Protein AF-A0A0L7KA52-F1 (afdb_monomer)

Secondary structure (DSSP, 8-state):
--------S-----------S---------------------SEEEEEEE-HHHHHHHHHHH-TT-EE---SSTTPPEEEEEEEEETTEE---SS-TT----GGGGGGGHHHHHHHS--SEETSPPP-

InterPro domains:
  IPR001568 Ribonuclease T2-like [PF00445] (42-124)
  IPR001568 Ribonuclease T2-like [PTHR11240] (32-120)
  IPR036430 Ribonuclease T2-like superfamily [G3DSA:3.90.730.10] (38-128)
  IPR036430 Ribonuclease T2-like superfamily [SSF55895] (38-121)

Structure (mmCIF, N/CA/C/O backbone):
data_AF-A0A0L7KA52-F1
#
_entry.id   AF-A0A0L7KA52-F1
#
loop_
_atom_site.group_PDB
_atom_site.id
_atom_site.type_symbol
_atom_site.label_atom_id
_atom_site.label_alt_id
_atom_site.label_comp_id
_atom_site.label_asym_id
_atom_site.label_entity_id
_atom_site.label_seq_id
_atom_site.pdbx_PDB_ins_code
_atom_site.Cartn_x
_atom_site.Cartn_y
_atom_site.Cartn_z
_atom_site.occupancy
_atom_site.B_iso_or_equiv
_atom_site.auth_seq_id
_atom_site.auth_comp_id
_atom_site.auth_asym_id
_atom_site.auth_atom_id
_atom_site.pdbx_PDB_model_num
ATOM 1 N N . MET A 1 1 ? 0.503 3.714 2.501 1.00 35.06 1 MET A N 1
ATOM 2 C CA . MET A 1 1 ? 0.255 4.460 1.267 1.00 35.06 1 MET A CA 1
ATOM 3 C C . MET A 1 1 ? 1.559 4.837 0.569 1.00 35.06 1 MET A C 1
ATOM 5 O O . MET A 1 1 ? 1.944 5.996 0.534 1.00 35.06 1 MET A O 1
ATOM 9 N N . ILE A 1 2 ? 2.221 3.849 -0.043 1.00 35.28 2 ILE A N 1
ATOM 10 C CA . ILE A 1 2 ? 3.017 4.123 -1.245 1.00 35.28 2 ILE A CA 1
ATOM 11 C C . ILE A 1 2 ? 2.030 4.016 -2.407 1.00 35.28 2 ILE A C 1
ATOM 13 O O . ILE A 1 2 ? 1.970 3.012 -3.103 1.00 35.28 2 ILE A O 1
ATOM 17 N N . MET A 1 3 ? 1.185 5.032 -2.559 1.00 34.94 3 MET A N 1
ATOM 18 C CA . MET A 1 3 ? 0.521 5.291 -3.833 1.00 34.94 3 MET A CA 1
ATOM 19 C C . MET A 1 3 ? 1.439 6.266 -4.553 1.00 34.94 3 MET A C 1
ATOM 21 O O . MET A 1 3 ? 1.202 7.465 -4.579 1.00 34.94 3 MET A O 1
ATOM 25 N N . ARG A 1 4 ? 2.586 5.783 -5.035 1.00 44.84 4 ARG A N 1
ATOM 26 C CA . ARG A 1 4 ? 3.429 6.613 -5.894 1.00 44.84 4 ARG A CA 1
ATOM 27 C C . ARG A 1 4 ? 2.776 6.580 -7.269 1.00 44.84 4 ARG A C 1
ATOM 29 O O . ARG A 1 4 ? 2.929 5.618 -8.013 1.00 44.84 4 ARG A O 1
ATOM 36 N N . SER A 1 5 ? 1.979 7.607 -7.549 1.00 37.97 5 SER A N 1
ATOM 37 C CA . SER A 1 5 ? 1.400 7.862 -8.862 1.00 37.97 5 SER A CA 1
ATOM 38 C C . SER A 1 5 ? 2.537 8.066 -9.856 1.00 37.97 5 SER A C 1
ATOM 40 O O . SER A 1 5 ? 3.180 9.112 -9.909 1.00 37.97 5 SER A O 1
ATOM 42 N N . GLY A 1 6 ? 2.820 7.017 -10.615 1.00 39.72 6 GLY A N 1
ATOM 43 C CA . GLY A 1 6 ? 3.842 7.036 -11.636 1.00 39.72 6 GLY A CA 1
ATOM 44 C C . GLY A 1 6 ? 3.704 5.831 -12.545 1.00 39.72 6 GLY A C 1
ATOM 45 O O . GLY A 1 6 ? 3.908 4.700 -12.121 1.00 39.72 6 GLY A O 1
ATOM 46 N N . ARG A 1 7 ? 3.345 6.080 -13.803 1.00 50.53 7 ARG A N 1
ATOM 47 C CA . ARG A 1 7 ? 3.292 5.075 -14.868 1.00 50.53 7 ARG A CA 1
ATOM 48 C C . ARG A 1 7 ? 4.696 4.510 -15.127 1.00 50.53 7 ARG A C 1
ATOM 50 O O . ARG A 1 7 ? 5.473 5.169 -15.806 1.00 50.53 7 ARG A O 1
ATOM 57 N N . CYS A 1 8 ? 5.021 3.306 -14.663 1.00 49.75 8 CYS A N 1
ATOM 58 C CA . CYS A 1 8 ? 6.033 2.502 -15.359 1.00 49.75 8 CYS A CA 1
ATOM 59 C C . CYS A 1 8 ? 5.259 1.851 -16.533 1.00 49.75 8 CYS A C 1
ATOM 61 O O . CYS A 1 8 ? 4.322 1.089 -16.281 1.00 49.75 8 CYS A O 1
ATOM 63 N N . PRO A 1 9 ? 5.457 2.273 -17.792 1.00 53.53 9 PRO A N 1
ATOM 64 C CA . PRO A 1 9 ? 4.543 1.930 -18.888 1.00 53.53 9 PRO A CA 1
ATOM 65 C C . PRO A 1 9 ? 4.602 0.428 -19.260 1.00 53.53 9 PRO A C 1
ATOM 67 O O . PRO A 1 9 ? 5.644 -0.181 -19.027 1.00 53.53 9 PRO A O 1
ATOM 70 N N . PRO A 1 10 ? 3.561 -0.165 -19.895 1.00 48.78 10 PRO A N 1
ATOM 71 C CA . PRO A 1 10 ? 2.164 0.276 -19.955 1.00 48.78 10 PRO A CA 1
ATOM 72 C C . PRO A 1 10 ? 1.148 -0.812 -19.526 1.00 48.78 10 PRO A C 1
ATOM 74 O O . PRO A 1 10 ? 1.211 -1.965 -19.938 1.00 48.78 10 PRO A O 1
ATOM 77 N N . LEU A 1 11 ? 0.103 -0.400 -18.804 1.00 43.97 11 LEU A N 1
ATOM 78 C CA . LEU A 1 11 ? -1.227 -1.004 -18.950 1.00 43.97 11 LEU A CA 1
ATOM 79 C C . LEU A 1 11 ? -2.146 0.046 -19.577 1.00 43.97 11 LEU A C 1
ATOM 81 O O . LEU A 1 11 ? -2.917 0.701 -18.880 1.00 43.97 11 LEU A O 1
ATOM 85 N N . ASP A 1 12 ? -2.045 0.222 -20.896 1.00 43.03 12 ASP A N 1
ATOM 86 C CA . ASP A 1 12 ? -3.082 0.911 -21.668 1.00 43.03 12 ASP A CA 1
ATOM 87 C C . ASP A 1 12 ? -4.198 -0.094 -21.984 1.00 43.03 12 ASP A C 1
ATOM 89 O O . ASP A 1 12 ? -4.191 -0.796 -22.994 1.00 43.03 12 ASP A O 1
ATOM 93 N N . LEU A 1 13 ? -5.188 -0.155 -21.096 1.00 47.12 13 LEU A N 1
ATOM 94 C CA . LEU A 1 13 ? -6.513 -0.706 -21.379 1.00 47.12 13 LEU A CA 1
ATOM 95 C C . LEU A 1 13 ? -7.517 0.453 -21.420 1.00 47.12 13 LEU A C 1
ATOM 97 O O . LEU A 1 13 ? -8.333 0.585 -20.520 1.00 47.12 13 LEU A O 1
ATOM 101 N N . GLN A 1 14 ? -7.408 1.312 -22.441 1.00 39.28 14 GLN A N 1
ATOM 102 C CA . GLN A 1 14 ? -8.418 2.244 -22.994 1.00 39.28 14 GLN A CA 1
ATOM 103 C C . GLN A 1 14 ? -7.666 3.217 -23.930 1.00 39.28 14 GLN A C 1
ATOM 105 O O . GLN A 1 14 ? -6.636 3.747 -23.555 1.00 39.28 14 GLN A O 1
ATOM 110 N N . ALA A 1 15 ? -8.056 3.515 -25.167 1.00 36.22 15 ALA A N 1
ATOM 111 C CA . ALA A 1 15 ? -9.368 3.488 -25.777 1.00 36.22 15 ALA A CA 1
ATOM 112 C C . ALA A 1 15 ? -9.243 3.236 -27.288 1.00 36.22 15 ALA A C 1
ATOM 114 O O . ALA A 1 15 ? -8.402 3.817 -27.969 1.00 36.22 15 ALA A O 1
ATOM 115 N N . SER A 1 16 ? -10.144 2.417 -27.824 1.00 44.28 16 SER A N 1
ATOM 116 C CA . SER A 1 16 ? -10.537 2.504 -29.226 1.00 44.28 16 SER A CA 1
ATOM 117 C C . SER A 1 16 ? -11.605 3.591 -29.344 1.00 44.28 16 SER A C 1
ATOM 119 O O . SER A 1 16 ? -12.670 3.446 -28.741 1.00 44.28 16 SER A O 1
ATOM 121 N N . PRO A 1 17 ? -11.392 4.651 -30.138 1.00 47.06 17 PRO A N 1
ATOM 122 C CA . PRO A 1 17 ? -12.483 5.352 -30.766 1.00 47.06 17 PRO A CA 1
ATOM 123 C C . PRO A 1 17 ? -12.562 4.864 -32.210 1.00 47.06 17 PRO A C 1
ATOM 125 O O . PRO A 1 17 ? -11.710 5.154 -33.050 1.00 47.06 17 PRO A O 1
ATOM 128 N N . ASN A 1 18 ? -13.617 4.107 -32.493 1.00 50.50 18 ASN A N 1
ATOM 129 C CA . ASN A 1 18 ? -14.143 3.992 -33.842 1.00 50.50 18 ASN A CA 1
ATOM 130 C C . ASN A 1 18 ? -14.274 5.403 -34.442 1.00 50.50 18 ASN A C 1
ATOM 132 O O . ASN A 1 18 ? -15.091 6.193 -33.970 1.00 50.50 18 ASN A O 1
ATOM 136 N N . TYR A 1 19 ? -13.514 5.698 -35.496 1.00 46.19 19 TYR A N 1
ATOM 137 C CA . TYR A 1 19 ? -13.795 6.813 -36.396 1.00 46.19 19 TYR A CA 1
ATOM 138 C C . TYR A 1 19 ? -14.083 6.259 -37.796 1.00 46.19 19 TYR A C 1
ATOM 140 O O . TYR A 1 19 ? -13.382 5.351 -38.253 1.00 46.19 19 TYR A O 1
ATOM 148 N N . PRO A 1 20 ? -15.130 6.755 -38.478 1.00 45.41 20 PRO A N 1
ATOM 149 C CA . PRO A 1 20 ? -15.550 6.231 -39.767 1.00 45.41 20 PRO A CA 1
ATOM 150 C C . PRO A 1 20 ? -14.492 6.527 -40.835 1.00 45.41 20 PRO A C 1
ATOM 152 O O . PRO A 1 20 ? -13.969 7.636 -40.930 1.00 45.41 20 PRO A O 1
ATOM 155 N N . LEU A 1 21 ? -14.202 5.518 -41.659 1.00 46.75 21 LEU A N 1
ATOM 156 C CA . LEU A 1 21 ? -13.329 5.609 -42.828 1.00 46.75 21 LEU A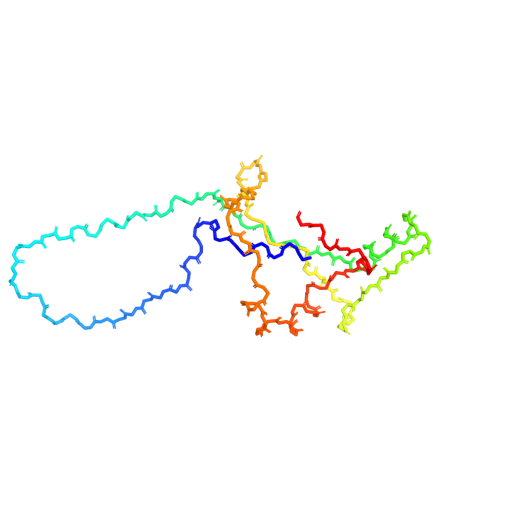 CA 1
ATOM 157 C C . LEU A 1 21 ? -13.963 6.506 -43.903 1.00 46.75 21 LEU A C 1
ATOM 159 O O . LEU A 1 21 ? -14.513 6.023 -44.889 1.00 46.75 21 LEU A O 1
ATOM 163 N N . SER A 1 22 ? -13.888 7.823 -43.745 1.00 46.38 22 SER A N 1
ATOM 164 C CA . SER A 1 22 ? -14.158 8.743 -44.845 1.00 46.38 22 SER A CA 1
ATOM 165 C C . SER A 1 22 ? -13.333 10.013 -44.707 1.00 46.38 22 SER A C 1
ATOM 167 O O . SER A 1 22 ? -13.500 10.763 -43.751 1.00 46.38 22 SER A O 1
ATOM 169 N N . ILE A 1 23 ? -12.542 10.265 -45.753 1.00 49.78 23 ILE A N 1
ATOM 170 C CA . ILE A 1 23 ? -11.723 11.451 -46.046 1.00 49.78 23 ILE A CA 1
ATOM 171 C C . ILE A 1 23 ? -10.236 11.261 -45.711 1.00 49.78 23 ILE A C 1
ATOM 173 O O . ILE A 1 23 ? -9.659 11.898 -44.839 1.00 49.78 23 ILE A O 1
ATOM 177 N N . VAL A 1 24 ? -9.580 10.427 -46.521 1.00 45.12 24 VAL A N 1
ATOM 178 C CA . VAL A 1 24 ? -8.164 10.620 -46.865 1.00 45.12 24 VAL A CA 1
ATOM 179 C C . VAL A 1 24 ? -8.124 10.959 -48.354 1.00 45.12 24 VAL A C 1
ATOM 181 O O . VAL A 1 24 ? -8.040 10.086 -49.213 1.00 45.12 24 VAL A O 1
ATOM 184 N N . SER A 1 25 ? -8.267 12.244 -48.684 1.00 47.47 25 SER A N 1
ATOM 185 C CA . SER A 1 25 ? -8.042 12.751 -50.039 1.00 47.47 25 SER A CA 1
ATOM 186 C C . SER A 1 25 ? -6.889 13.746 -50.031 1.00 47.47 25 SER A C 1
ATOM 188 O O . SER A 1 25 ? -7.048 14.866 -49.561 1.00 47.47 25 SER A O 1
ATOM 190 N N . LYS A 1 26 ? -5.771 13.304 -50.620 1.00 51.12 26 LYS A N 1
ATOM 191 C CA . LYS A 1 26 ? -4.697 14.096 -51.239 1.00 51.12 26 LYS A CA 1
ATOM 192 C C . LYS A 1 26 ? -4.091 15.208 -50.370 1.00 51.12 26 LYS A C 1
ATOM 194 O O . LYS A 1 26 ? -4.599 16.316 -50.339 1.00 51.12 26 LYS A O 1
ATOM 199 N N . LEU A 1 27 ? -2.913 14.936 -49.811 1.00 45.62 27 LEU A N 1
ATOM 200 C CA . LEU A 1 27 ? -1.654 15.616 -50.146 1.00 45.62 27 LEU A CA 1
ATOM 201 C C . LEU A 1 27 ? -0.509 14.901 -49.418 1.00 45.62 27 LEU A C 1
ATOM 203 O O . LEU A 1 27 ? -0.633 14.497 -48.265 1.00 45.62 27 LEU A O 1
ATOM 207 N N . SER A 1 28 ? 0.584 14.702 -50.145 1.00 59.88 28 SER A N 1
ATOM 208 C CA . SER A 1 28 ? 1.813 14.066 -49.694 1.00 59.88 28 SER A CA 1
ATOM 209 C C . SER A 1 28 ? 2.377 14.745 -48.448 1.00 59.88 28 SER A C 1
ATOM 211 O O . SER A 1 28 ? 2.997 15.795 -48.540 1.00 59.88 28 SER A O 1
ATOM 213 N N . ASN A 1 29 ? 2.181 14.106 -47.302 1.00 54.22 29 ASN A N 1
ATOM 214 C CA . ASN A 1 29 ? 3.141 14.028 -46.211 1.00 54.22 29 ASN A CA 1
ATOM 215 C C . ASN A 1 29 ? 2.773 12.777 -45.420 1.00 54.22 29 ASN A C 1
ATOM 217 O O . ASN A 1 29 ? 1.787 12.756 -44.686 1.00 54.22 29 ASN A O 1
ATOM 221 N N . CYS A 1 30 ? 3.545 11.709 -45.615 1.00 53.59 30 CYS A N 1
ATOM 222 C CA . CYS A 1 30 ? 3.486 10.552 -44.738 1.00 53.59 30 CYS A CA 1
ATOM 223 C C . CYS A 1 30 ? 4.060 11.004 -43.393 1.00 53.59 30 CYS A C 1
ATOM 225 O O . CYS A 1 30 ? 5.264 10.911 -43.155 1.00 53.59 30 CYS A O 1
ATOM 227 N N . PHE A 1 31 ? 3.216 11.581 -42.536 1.00 50.84 31 PHE 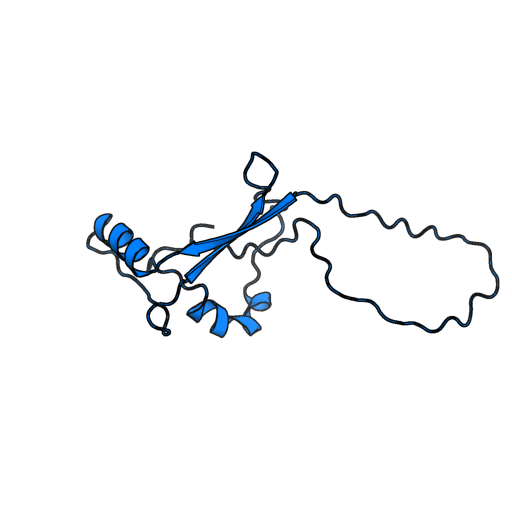A N 1
ATOM 228 C CA . PHE A 1 31 ? 3.524 11.655 -41.121 1.00 50.84 31 PHE A CA 1
ATOM 229 C C . PHE A 1 31 ? 3.497 10.205 -40.645 1.00 50.84 31 PHE A C 1
ATOM 231 O O . PHE A 1 31 ? 2.447 9.661 -40.309 1.00 50.84 31 PHE A O 1
ATOM 238 N N . SER A 1 32 ? 4.654 9.545 -40.713 1.00 55.84 32 SER A N 1
ATOM 239 C CA . SER A 1 32 ? 4.886 8.318 -39.972 1.00 55.84 32 SER A CA 1
ATOM 240 C C . SER A 1 32 ? 4.687 8.678 -38.509 1.00 55.84 32 SER A C 1
ATOM 242 O O . SER A 1 32 ? 5.599 9.199 -37.867 1.00 55.84 32 SER A O 1
ATOM 244 N N . LEU A 1 33 ? 3.481 8.447 -37.990 1.00 48.88 33 LEU A N 1
ATOM 245 C CA . LEU A 1 33 ? 3.264 8.359 -36.558 1.00 48.88 33 LEU A CA 1
ATOM 246 C C . LEU A 1 33 ? 4.131 7.190 -36.102 1.00 48.88 33 LEU A C 1
ATOM 248 O O . LEU A 1 33 ? 3.773 6.025 -36.259 1.00 48.88 33 LEU A O 1
ATOM 252 N N . LYS A 1 34 ? 5.333 7.507 -35.619 1.00 45.72 34 LYS A N 1
ATOM 253 C CA . LYS A 1 34 ? 6.127 6.556 -34.864 1.00 45.72 34 LYS A CA 1
ATOM 254 C C . LYS A 1 34 ? 5.369 6.341 -33.569 1.00 45.72 34 LYS A C 1
ATOM 256 O O . LYS A 1 34 ? 5.487 7.135 -32.644 1.00 45.72 34 LYS A O 1
ATOM 261 N N . TYR A 1 35 ? 4.563 5.290 -33.538 1.00 45.84 35 TYR A N 1
ATOM 262 C CA . TYR A 1 35 ? 4.182 4.678 -32.283 1.00 45.84 35 TYR A CA 1
ATOM 263 C C . TYR A 1 35 ? 5.477 4.113 -31.699 1.00 45.84 35 TYR A C 1
ATOM 265 O O . TYR A 1 35 ? 5.928 3.031 -32.067 1.00 45.84 35 TYR A O 1
ATOM 273 N N . THR A 1 36 ? 6.176 4.919 -30.905 1.00 48.56 36 THR A N 1
ATOM 274 C CA . THR A 1 36 ? 7.139 4.372 -29.961 1.00 48.56 36 THR A CA 1
ATOM 275 C C . THR A 1 36 ? 6.293 3.616 -28.956 1.00 48.56 36 THR A C 1
ATOM 277 O O . THR A 1 36 ? 5.650 4.253 -28.122 1.00 48.56 36 THR A O 1
ATOM 280 N N . GLU A 1 37 ? 6.247 2.286 -29.070 1.00 52.72 37 GLU A N 1
ATOM 281 C CA . GLU A 1 37 ? 5.959 1.461 -27.901 1.00 52.72 37 GLU A CA 1
ATOM 282 C C . GLU A 1 37 ? 6.850 2.009 -26.790 1.00 52.72 37 GLU A C 1
ATOM 284 O O . GLU A 1 37 ? 8.079 2.025 -26.917 1.00 52.72 37 GLU A O 1
ATOM 289 N N . ALA A 1 38 ? 6.234 2.594 -25.765 1.00 56.69 38 ALA A N 1
ATOM 290 C CA . ALA A 1 38 ? 6.966 2.905 -24.558 1.00 56.69 38 ALA A CA 1
ATOM 291 C C . ALA A 1 38 ? 7.547 1.570 -24.086 1.00 56.69 38 ALA A C 1
ATOM 293 O O . ALA A 1 38 ? 6.788 0.614 -23.9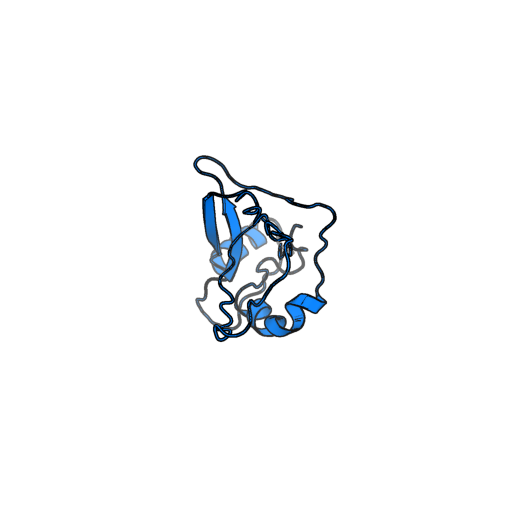23 1.00 56.69 38 ALA A O 1
ATOM 294 N N . ALA A 1 39 ? 8.877 1.488 -23.981 1.00 58.72 39 ALA A N 1
ATOM 295 C CA . ALA A 1 39 ? 9.548 0.273 -23.546 1.00 58.72 39 ALA A CA 1
ATOM 296 C C . ALA A 1 39 ? 8.898 -0.182 -22.237 1.00 58.72 39 ALA A C 1
ATOM 298 O O . ALA A 1 39 ? 8.780 0.603 -21.296 1.00 58.72 39 ALA A O 1
ATOM 299 N N . GLN A 1 40 ? 8.379 -1.405 -22.235 1.00 63.56 40 GLN A N 1
ATOM 300 C CA . GLN A 1 40 ? 7.747 -1.962 -21.059 1.00 63.56 40 GLN A CA 1
ATOM 301 C C . GLN A 1 40 ? 8.849 -2.277 -20.045 1.00 63.56 40 GLN A C 1
ATOM 303 O O . GLN A 1 40 ? 9.652 -3.181 -20.255 1.00 63.56 40 GLN A O 1
ATOM 308 N N . ASP A 1 41 ? 8.906 -1.489 -18.973 1.00 76.38 41 ASP A N 1
ATOM 309 C CA . ASP A 1 41 ? 9.993 -1.543 -17.986 1.00 76.38 41 ASP A CA 1
ATOM 310 C C . ASP A 1 41 ? 9.784 -2.646 -16.922 1.00 76.38 41 ASP A C 1
ATOM 312 O O . ASP A 1 41 ? 10.545 -2.717 -15.959 1.00 76.38 41 ASP A O 1
ATOM 316 N N . TRP A 1 42 ? 8.743 -3.480 -17.050 1.00 85.00 42 TRP A N 1
ATOM 317 C CA . TRP A 1 42 ? 8.376 -4.540 -16.099 1.00 85.00 42 TRP A CA 1
ATOM 318 C C . TRP A 1 42 ? 7.605 -5.693 -16.759 1.00 85.00 42 TRP A C 1
ATOM 320 O O . TRP A 1 42 ? 6.810 -5.475 -17.669 1.00 85.00 42 TRP A O 1
ATOM 330 N N . ASP A 1 43 ? 7.768 -6.914 -16.253 1.00 85.62 43 ASP A N 1
ATOM 331 C CA . ASP A 1 43 ? 7.222 -8.132 -16.869 1.00 85.62 43 ASP A CA 1
ATOM 332 C C . ASP A 1 43 ? 5.847 -8.529 -16.308 1.00 85.62 43 ASP A C 1
ATOM 334 O O . ASP A 1 43 ? 4.962 -8.965 -17.046 1.00 85.62 43 ASP A O 1
ATOM 338 N N . TYR 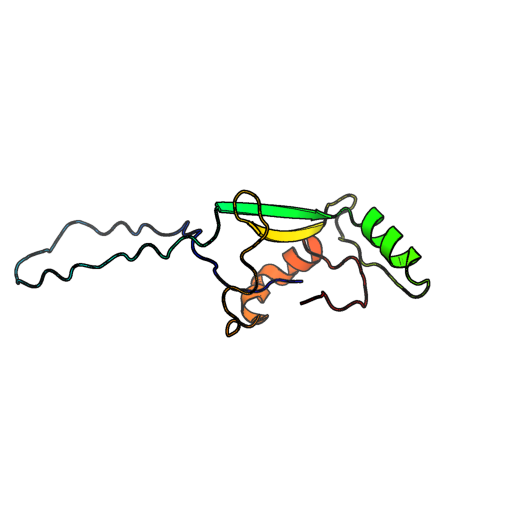A 1 44 ? 5.638 -8.378 -14.995 1.00 86.75 44 TYR A N 1
ATOM 339 C CA . TYR A 1 44 ? 4.366 -8.686 -14.331 1.00 86.75 44 TYR A CA 1
ATOM 340 C C . TYR A 1 44 ? 4.079 -7.773 -13.132 1.00 86.75 44 TYR A C 1
ATOM 342 O O . TYR A 1 44 ? 4.966 -7.116 -12.588 1.00 86.75 44 TYR A O 1
ATOM 350 N N . LEU A 1 45 ? 2.811 -7.746 -12.704 1.00 88.75 45 LEU A N 1
ATOM 351 C CA . LEU A 1 45 ? 2.385 -7.065 -11.481 1.00 88.75 45 LEU A CA 1
ATOM 352 C C . LEU A 1 45 ? 2.203 -8.062 -10.343 1.00 88.75 45 LEU A C 1
ATOM 354 O O . LEU A 1 45 ? 1.479 -9.051 -10.471 1.00 88.75 45 LEU A O 1
ATOM 358 N N . VAL A 1 46 ? 2.783 -7.740 -9.192 1.00 89.81 46 VAL A N 1
ATOM 359 C CA . VAL A 1 46 ? 2.472 -8.405 -7.929 1.00 89.81 46 VAL A CA 1
ATOM 360 C C . VAL A 1 46 ? 1.445 -7.568 -7.182 1.00 89.81 46 VAL A C 1
ATOM 362 O O . VAL A 1 46 ? 1.718 -6.438 -6.787 1.00 89.81 46 VAL A O 1
ATOM 365 N N . PHE A 1 47 ? 0.263 -8.133 -6.958 1.00 92.50 47 PHE A N 1
ATOM 366 C CA . PHE A 1 47 ? -0.737 -7.562 -6.061 1.00 92.50 47 PHE A CA 1
ATOM 367 C C . PHE A 1 47 ? -0.577 -8.181 -4.673 1.00 92.50 47 PHE A C 1
ATOM 369 O O . PHE A 1 47 ? -0.896 -9.355 -4.473 1.00 92.50 47 PHE A O 1
ATOM 376 N N . SER A 1 48 ? -0.054 -7.411 -3.718 1.00 92.62 48 SER A N 1
ATOM 377 C CA . SER A 1 48 ? 0.175 -7.887 -2.356 1.00 92.62 48 SER A CA 1
ATOM 378 C C . SER A 1 48 ? -0.888 -7.379 -1.390 1.00 92.62 48 SER A C 1
ATOM 380 O O . SER A 1 48 ? -1.288 -6.214 -1.393 1.00 92.62 48 SER A O 1
ATOM 382 N N . GLN A 1 49 ? -1.335 -8.288 -0.530 1.00 93.88 49 GLN A N 1
ATOM 383 C CA . GLN A 1 49 ? -2.354 -8.060 0.486 1.00 93.88 49 GLN A CA 1
ATOM 384 C C . GLN A 1 49 ? -1.798 -8.475 1.848 1.00 93.88 49 GLN A C 1
ATOM 386 O O . GLN A 1 49 ? -0.975 -9.389 1.938 1.00 93.88 49 GLN A O 1
ATOM 391 N N . CYS A 1 50 ? -2.245 -7.823 2.917 1.00 92.56 50 CYS A N 1
ATOM 392 C CA . CYS A 1 50 ? -1.847 -8.137 4.282 1.00 92.56 50 CYS A CA 1
ATOM 393 C C . CYS A 1 50 ? -3.057 -8.473 5.157 1.00 92.56 50 CYS A C 1
ATOM 395 O O . CYS A 1 50 ? -4.147 -7.923 4.991 1.00 92.56 50 CYS A O 1
ATOM 397 N N . TRP A 1 51 ? -2.856 -9.406 6.093 1.00 9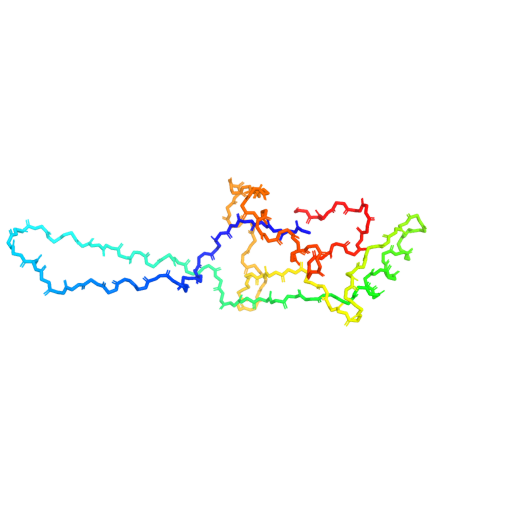5.75 51 TRP A N 1
ATOM 398 C CA . TRP A 1 51 ? -3.868 -9.756 7.083 1.00 95.75 51 TRP A CA 1
ATOM 399 C C . TRP A 1 51 ? -3.765 -8.786 8.265 1.00 95.75 51 TRP A C 1
ATOM 401 O O . TRP A 1 51 ? -2.764 -8.852 8.996 1.00 95.75 51 TRP A O 1
ATOM 411 N N . PRO A 1 52 ? -4.757 -7.901 8.496 1.00 94.31 52 PRO A N 1
ATOM 412 C CA . PRO A 1 52 ? -4.617 -6.820 9.470 1.00 94.31 52 PRO A CA 1
ATOM 413 C C . PRO A 1 52 ? -4.295 -7.303 10.885 1.00 94.31 52 PRO A C 1
ATOM 415 O O . PRO A 1 52 ? -3.473 -6.701 11.570 1.00 94.31 52 PRO A O 1
ATOM 418 N N . ALA A 1 53 ? -4.868 -8.429 11.321 1.00 94.94 53 ALA A N 1
ATOM 419 C CA . ALA A 1 53 ? -4.619 -8.943 12.667 1.00 94.94 53 ALA A CA 1
ATOM 420 C C . ALA A 1 53 ? -3.154 -9.365 12.878 1.00 94.94 53 ALA A C 1
ATOM 422 O O . ALA A 1 53 ? -2.576 -9.084 13.928 1.00 94.94 53 ALA A O 1
ATOM 423 N N . THR A 1 54 ? -2.529 -9.993 11.875 1.00 95.25 54 THR A N 1
ATOM 424 C CA . THR A 1 54 ? -1.117 -10.403 11.964 1.00 95.25 54 THR A CA 1
ATOM 425 C C . THR A 1 54 ? -0.201 -9.186 11.946 1.00 95.25 54 THR A C 1
ATOM 427 O O . THR A 1 54 ? 0.702 -9.092 12.776 1.00 95.25 54 THR A O 1
ATOM 430 N N . VAL A 1 55 ? -0.457 -8.231 11.045 1.00 94.25 55 VAL A N 1
ATOM 431 C CA . VAL A 1 55 ? 0.322 -6.985 10.965 1.00 94.25 55 VAL A CA 1
ATOM 432 C C . VAL A 1 55 ? 0.228 -6.208 12.274 1.00 94.25 55 VAL A C 1
ATOM 434 O O . VAL A 1 55 ? 1.249 -5.786 12.808 1.00 94.25 55 VAL A O 1
ATOM 43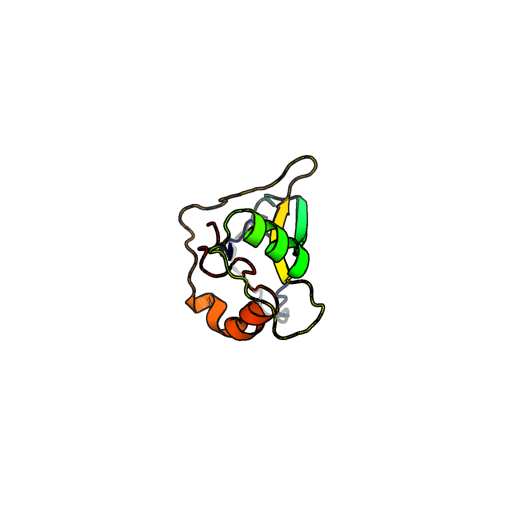7 N N . CYS A 1 56 ? -0.981 -6.067 12.820 1.00 94.88 56 CYS A N 1
ATOM 438 C CA . CYS A 1 56 ? -1.207 -5.376 14.080 1.00 94.88 56 CYS A CA 1
ATOM 439 C C . CYS A 1 56 ? -0.473 -6.048 15.245 1.00 94.88 56 CYS A C 1
ATOM 441 O O . CYS A 1 56 ? 0.173 -5.367 16.035 1.00 94.88 56 CYS A O 1
ATOM 443 N N . LYS A 1 57 ? -0.517 -7.383 15.338 1.00 96.25 57 LYS A N 1
ATOM 444 C CA . LYS A 1 57 ? 0.196 -8.118 16.388 1.00 96.25 57 LYS A CA 1
ATOM 445 C C . LYS A 1 57 ? 1.698 -7.824 16.360 1.00 96.25 57 LYS A C 1
ATOM 447 O O . LYS A 1 57 ? 2.252 -7.428 17.378 1.00 96.25 57 LYS A O 1
ATOM 452 N N . ILE A 1 58 ? 2.325 -7.947 15.190 1.00 94.56 58 ILE A N 1
ATOM 453 C CA . ILE A 1 58 ? 3.757 -7.659 15.012 1.00 94.56 58 ILE A CA 1
ATOM 454 C C . ILE A 1 58 ? 4.060 -6.189 15.345 1.00 94.56 58 ILE A C 1
ATOM 456 O O . ILE A 1 58 ? 5.052 -5.885 16.005 1.00 94.56 58 ILE A O 1
ATOM 460 N N . TRP A 1 59 ? 3.189 -5.268 14.924 1.00 94.31 59 TRP A N 1
ATOM 461 C CA . TRP A 1 59 ? 3.341 -3.842 15.200 1.00 94.31 59 TRP A CA 1
ATOM 462 C C . TRP A 1 59 ? 3.303 -3.536 16.700 1.00 94.31 59 TRP A C 1
ATOM 464 O O . TRP A 1 59 ? 4.195 -2.855 17.206 1.00 94.31 59 TRP A O 1
ATOM 474 N N . MET A 1 60 ? 2.335 -4.088 17.431 1.00 95.00 60 MET A N 1
ATOM 475 C CA . MET A 1 60 ? 2.211 -3.905 18.881 1.00 95.00 60 MET A CA 1
ATOM 476 C C . MET A 1 60 ? 3.344 -4.577 19.667 1.00 95.00 60 MET A C 1
ATOM 478 O O . MET A 1 60 ? 3.749 -4.068 20.707 1.00 95.00 60 MET A O 1
ATOM 482 N N . GLU A 1 61 ? 3.888 -5.694 19.174 1.00 96.38 61 GLU A N 1
ATOM 483 C CA . GLU A 1 61 ? 5.056 -6.347 19.781 1.00 96.38 61 GLU A CA 1
ATOM 484 C C . GLU A 1 61 ? 6.329 -5.494 19.663 1.00 96.38 61 GLU A C 1
ATOM 486 O O . GLU A 1 61 ? 7.192 -5.563 20.537 1.00 96.38 61 GLU A O 1
ATOM 491 N N . SER A 1 62 ? 6.446 -4.660 18.622 1.00 93.94 62 SER A N 1
ATOM 492 C CA . SER A 1 62 ? 7.628 -3.807 18.437 1.00 93.94 62 SER A CA 1
ATOM 493 C C . SER A 1 62 ? 7.702 -2.630 19.418 1.00 93.94 62 SER A C 1
ATOM 495 O O . SER A 1 62 ? 8.798 -2.200 19.779 1.00 93.94 62 SER A O 1
ATOM 497 N N . ASN A 1 63 ? 6.555 -2.110 19.867 1.00 93.75 63 ASN A N 1
ATOM 498 C CA . ASN A 1 63 ? 6.463 -1.062 20.880 1.00 93.75 63 ASN A CA 1
ATOM 499 C C . ASN A 1 63 ? 5.062 -1.070 21.504 1.00 93.75 63 ASN A C 1
ATOM 501 O O . ASN A 1 63 ? 4.062 -0.963 20.801 1.00 93.75 63 ASN A O 1
ATOM 505 N N . SER A 1 64 ? 4.980 -1.111 22.833 1.00 92.38 64 SER A N 1
ATOM 506 C CA . SER A 1 64 ? 3.712 -1.148 23.574 1.00 92.38 64 SER A CA 1
ATOM 507 C C . SER A 1 64 ? 2.834 0.098 23.409 1.00 92.38 64 SER A C 1
ATOM 509 O O . SER A 1 64 ? 1.667 0.074 23.785 1.00 92.38 64 SER A O 1
ATOM 511 N N . SER A 1 65 ? 3.395 1.198 22.903 1.00 94.12 65 SER A N 1
ATOM 512 C CA . SER A 1 65 ? 2.668 2.449 22.644 1.00 94.12 65 SER A CA 1
ATOM 513 C C . SER A 1 65 ? 2.006 2.466 21.264 1.00 94.12 65 SER A C 1
ATOM 515 O O . SER A 1 65 ? 1.247 3.382 20.951 1.00 94.12 65 SER A O 1
ATOM 517 N N . ASN A 1 66 ? 2.305 1.470 20.429 1.00 95.06 66 ASN A N 1
ATOM 518 C CA . ASN A 1 66 ? 1.749 1.354 19.096 1.00 95.06 66 ASN A CA 1
ATOM 519 C C . ASN A 1 66 ? 0.264 1.010 19.152 1.00 95.06 66 ASN A C 1
ATOM 521 O O . ASN A 1 66 ? -0.187 0.195 19.956 1.00 95.06 66 ASN A O 1
ATOM 525 N N . THR A 1 67 ? -0.492 1.607 18.239 1.00 94.94 67 THR A N 1
ATOM 526 C CA . THR A 1 67 ? -1.913 1.312 18.051 1.00 94.94 67 THR A CA 1
ATOM 527 C C . THR A 1 67 ? -2.155 0.844 16.625 1.00 94.94 67 THR A C 1
ATOM 529 O O . THR A 1 67 ? -1.314 1.040 15.744 1.00 94.94 67 THR A O 1
ATOM 532 N N . CYS A 1 68 ? -3.299 0.206 16.393 1.00 93.75 68 CYS A N 1
ATOM 533 C CA . CYS A 1 68 ? -3.665 -0.308 15.081 1.00 93.75 68 CYS A CA 1
ATOM 534 C C . CYS A 1 68 ? -4.965 0.307 14.579 1.00 93.75 68 CYS A C 1
ATOM 536 O O . CYS A 1 68 ? -5.853 0.622 15.371 1.00 93.75 68 CYS A O 1
ATOM 538 N N . ALA A 1 69 ? -5.083 0.404 13.259 1.00 91.38 69 ALA A N 1
ATOM 539 C CA . ALA A 1 69 ? -6.332 0.695 12.574 1.00 91.38 69 ALA A CA 1
ATOM 540 C C . ALA A 1 69 ? -6.794 -0.550 11.808 1.00 91.38 69 ALA A C 1
ATOM 542 O O . ALA A 1 69 ? -5.979 -1.343 11.333 1.00 91.38 69 ALA A O 1
ATOM 543 N N . PHE A 1 70 ? -8.107 -0.735 11.705 1.00 90.94 70 PHE A N 1
ATOM 544 C CA . PHE A 1 70 ? -8.708 -1.886 11.037 1.00 90.94 70 PHE A CA 1
ATOM 545 C C . PHE A 1 70 ? -9.755 -1.427 10.025 1.00 90.94 70 PHE A C 1
ATOM 547 O O . PHE A 1 70 ? -10.419 -0.415 10.270 1.00 90.94 70 PHE A O 1
ATOM 554 N N . PRO A 1 71 ? -9.928 -2.166 8.914 1.00 86.38 71 PRO A N 1
ATOM 555 C CA . PRO A 1 71 ? -11.012 -1.896 7.984 1.00 86.38 71 PRO A CA 1
ATOM 556 C C . PRO A 1 71 ? -12.363 -2.090 8.682 1.00 86.38 71 PRO A C 1
ATOM 558 O O . PRO A 1 71 ? -12.501 -2.915 9.588 1.00 86.38 71 PRO A O 1
ATOM 561 N N . GLN A 1 72 ? -13.380 -1.344 8.246 1.00 88.50 72 GLN A N 1
ATOM 562 C CA . GLN A 1 72 ? -14.739 -1.506 8.781 1.00 88.50 72 GLN A CA 1
ATOM 563 C C . GLN A 1 72 ? -15.323 -2.888 8.456 1.00 88.50 72 GLN A C 1
ATOM 565 O O . GLN A 1 72 ? -16.119 -3.438 9.221 1.00 88.50 72 GLN A O 1
ATOM 570 N N . ILE A 1 73 ? -14.906 -3.460 7.324 1.00 88.19 73 ILE A N 1
ATOM 571 C CA . ILE A 1 73 ? -15.285 -4.803 6.902 1.00 88.19 73 ILE A CA 1
ATOM 572 C C . ILE A 1 73 ? -14.496 -5.812 7.739 1.00 88.19 73 ILE A C 1
ATOM 574 O O . ILE A 1 73 ? -13.266 -5.861 7.697 1.00 88.19 73 ILE A O 1
ATOM 578 N N . LYS A 1 74 ? -15.220 -6.630 8.507 1.00 88.38 74 LYS A N 1
ATOM 579 C CA . LYS A 1 74 ? -14.623 -7.701 9.310 1.00 88.38 74 LYS A CA 1
ATOM 580 C C . LYS A 1 74 ? -13.999 -8.764 8.414 1.00 88.38 74 LYS A C 1
ATOM 582 O O . LYS A 1 74 ? -14.523 -9.057 7.344 1.00 88.38 74 LYS A O 1
ATOM 587 N N . ASP A 1 75 ? -12.906 -9.349 8.893 1.00 88.62 75 ASP A N 1
ATOM 588 C CA . ASP A 1 75 ? -12.204 -10.461 8.245 1.00 88.62 75 ASP A CA 1
ATOM 589 C C . ASP A 1 75 ? -11.766 -10.179 6.793 1.00 88.62 75 ASP A C 1
ATOM 591 O O . ASP A 1 75 ? -11.612 -11.094 5.983 1.00 88.62 75 ASP A O 1
ATOM 595 N N . ALA A 1 76 ? -11.540 -8.903 6.465 1.00 91.19 76 ALA A N 1
ATOM 596 C CA . ALA A 1 76 ? -11.045 -8.470 5.167 1.00 91.19 76 ALA A CA 1
ATOM 597 C C . ALA A 1 76 ? -9.514 -8.357 5.144 1.00 91.19 76 ALA A C 1
ATOM 599 O O . ALA A 1 76 ? -8.878 -7.912 6.105 1.00 91.19 76 ALA A O 1
ATOM 600 N N . TRP A 1 77 ? -8.926 -8.722 4.005 1.00 93.00 77 TRP A N 1
ATOM 601 C CA . TRP A 1 77 ? -7.540 -8.390 3.683 1.00 93.00 77 TRP A CA 1
ATOM 602 C C . TRP A 1 77 ? -7.433 -6.902 3.333 1.00 93.00 77 TRP A C 1
ATOM 604 O O . TRP A 1 77 ? -8.323 -6.362 2.682 1.00 93.00 77 TRP A O 1
ATOM 614 N N . SER A 1 78 ? -6.341 -6.253 3.747 1.00 91.69 78 SER A N 1
ATOM 615 C CA . SER A 1 78 ? -6.012 -4.891 3.306 1.00 91.69 78 SER A CA 1
ATOM 616 C C . SER A 1 78 ? -4.967 -4.957 2.198 1.00 91.69 78 SER A C 1
ATOM 618 O O . SER A 1 78 ? -4.054 -5.787 2.244 1.00 91.69 78 SER A O 1
ATOM 620 N N . ILE A 1 79 ? -5.078 -4.089 1.200 1.00 93.69 79 ILE A N 1
ATOM 621 C CA . ILE A 1 79 ? -4.066 -3.950 0.159 1.00 93.69 79 ILE A CA 1
ATOM 622 C C . ILE A 1 79 ? -2.776 -3.441 0.809 1.00 93.69 79 ILE A C 1
ATOM 624 O O . ILE A 1 79 ? -2.770 -2.473 1.569 1.00 93.69 79 ILE A O 1
ATOM 628 N N . HIS A 1 80 ? -1.662 -4.106 0.512 1.00 89.31 80 HIS A N 1
ATOM 629 C CA . HIS A 1 80 ? -0.338 -3.624 0.887 1.00 89.31 80 HIS A CA 1
ATOM 630 C C . HIS A 1 80 ? 0.238 -2.763 -0.239 1.00 89.31 80 HIS A C 1
ATOM 632 O O . HIS A 1 80 ? 0.580 -1.600 -0.010 1.00 89.31 80 HIS A O 1
ATOM 638 N 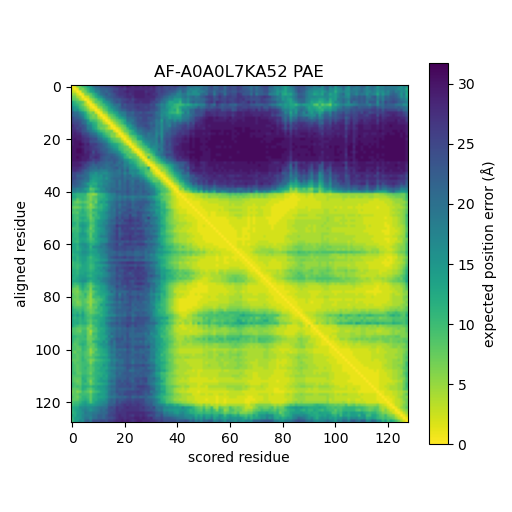N . GLY A 1 81 ? 0.271 -3.307 -1.460 1.00 89.88 81 GLY A N 1
ATOM 639 C CA . GLY A 1 81 ? 0.693 -2.574 -2.646 1.00 89.88 81 GLY A CA 1
ATOM 640 C C . GLY A 1 81 ? 0.524 -3.335 -3.957 1.00 89.88 81 GLY A C 1
ATOM 641 O O . GLY A 1 81 ? 0.254 -4.536 -3.974 1.00 89.88 81 GLY A O 1
ATOM 642 N N . ILE A 1 82 ? 0.718 -2.611 -5.056 1.00 90.38 82 ILE A N 1
ATOM 643 C CA . ILE A 1 82 ? 0.808 -3.149 -6.416 1.00 90.38 82 ILE A CA 1
ATOM 644 C C . ILE A 1 82 ? 2.222 -2.853 -6.912 1.00 90.38 82 ILE A C 1
ATOM 646 O O . ILE A 1 82 ? 2.641 -1.697 -6.898 1.00 90.38 82 ILE A O 1
ATOM 650 N N . TRP A 1 83 ? 2.950 -3.888 -7.326 1.00 87.19 83 TRP A N 1
ATOM 651 C CA . TRP A 1 83 ? 4.391 -3.805 -7.561 1.00 87.19 83 TRP A CA 1
ATOM 652 C C . TRP A 1 83 ? 4.736 -4.277 -8.976 1.00 87.19 83 TRP A C 1
ATOM 654 O O . TRP A 1 83 ? 4.599 -5.472 -9.258 1.00 87.19 83 TRP A O 1
ATOM 664 N N . PRO A 1 84 ? 5.200 -3.377 -9.861 1.00 87.31 84 PRO A N 1
ATOM 665 C CA . PRO A 1 84 ? 5.922 -3.757 -11.070 1.00 87.31 84 PRO A CA 1
ATOM 666 C C . PRO A 1 84 ? 7.108 -4.657 -10.715 1.00 87.31 84 PRO A C 1
ATOM 668 O O . PRO A 1 84 ? 7.834 -4.381 -9.758 1.00 87.31 84 PRO A O 1
ATOM 671 N N . SER A 1 85 ? 7.246 -5.771 -11.425 1.00 86.50 85 SER A N 1
ATOM 672 C CA . SER A 1 85 ? 8.269 -6.789 -11.176 1.00 86.50 85 SER A CA 1
ATOM 673 C C . SER A 1 85 ? 8.867 -7.286 -12.487 1.00 86.50 85 SER A C 1
ATOM 675 O O . SER A 1 85 ? 8.170 -7.364 -13.501 1.00 86.50 85 SER A O 1
ATOM 677 N N . LEU A 1 86 ? 10.146 -7.649 -12.443 1.00 87.25 86 LEU A N 1
ATOM 678 C CA . LEU A 1 86 ? 10.882 -8.272 -13.538 1.00 87.25 86 LEU A CA 1
ATOM 679 C C . LEU A 1 86 ? 11.058 -9.766 -13.251 1.00 87.25 86 LEU A C 1
ATOM 681 O O . LEU A 1 86 ? 11.069 -10.204 -12.101 1.00 87.25 86 LEU A O 1
ATOM 685 N N . GLU A 1 87 ? 11.217 -10.585 -14.281 1.00 89.50 87 GLU A N 1
ATOM 686 C CA . GLU A 1 87 ? 11.490 -12.002 -14.076 1.00 89.50 87 GLU A CA 1
ATOM 687 C C . GLU A 1 87 ? 12.812 -12.198 -13.314 1.00 89.50 87 GLU A C 1
ATOM 689 O O . GLU A 1 87 ? 13.886 -11.760 -13.727 1.00 89.50 87 GLU A O 1
ATOM 694 N N . GLY A 1 88 ? 12.735 -12.859 -12.157 1.00 85.94 88 GLY A N 1
ATOM 695 C CA . GLY A 1 88 ? 13.902 -13.132 -11.317 1.00 85.94 88 GLY A CA 1
ATOM 696 C C . GLY A 1 88 ? 14.390 -11.956 -10.459 1.00 85.94 88 GLY A C 1
ATOM 697 O O . GLY A 1 88 ? 15.380 -12.129 -9.744 1.00 85.94 88 GLY A O 1
ATOM 698 N N . SER A 1 89 ? 13.718 -10.797 -10.461 1.00 84.12 89 SER A N 1
ATOM 699 C CA . SER A 1 89 ? 14.035 -9.671 -9.568 1.00 84.12 89 SER A CA 1
ATOM 700 C C . SER A 1 89 ? 12.806 -8.822 -9.193 1.00 84.12 89 SER A C 1
ATOM 702 O O . SER A 1 89 ? 11.723 -8.957 -9.749 1.00 84.12 89 SER A O 1
ATOM 704 N N . SER A 1 90 ? 12.938 -7.957 -8.185 1.00 79.12 90 SER A N 1
ATOM 705 C CA . SER A 1 90 ? 11.906 -6.968 -7.844 1.00 79.12 90 SER A CA 1
ATOM 706 C C . SER A 1 90 ? 12.130 -5.652 -8.591 1.00 79.12 90 SER A C 1
ATOM 708 O O . SER A 1 90 ? 13.265 -5.310 -8.930 1.00 79.12 90 SER A O 1
ATOM 710 N N . GLY A 1 91 ? 11.059 -4.880 -8.773 1.00 79.06 91 GLY A N 1
ATOM 711 C CA . GLY A 1 91 ? 11.109 -3.568 -9.411 1.00 79.06 91 GLY A CA 1
ATOM 712 C C . GLY A 1 91 ? 10.729 -3.604 -10.892 1.00 79.06 91 GLY A C 1
ATOM 713 O O . GLY A 1 91 ? 10.402 -4.661 -11.429 1.00 79.06 91 GLY A O 1
ATOM 714 N N . PRO A 1 92 ? 10.739 -2.448 -11.565 1.00 83.00 92 PRO A N 1
ATOM 715 C CA . PRO A 1 92 ? 11.436 -1.209 -11.228 1.00 83.00 92 PRO A CA 1
ATOM 716 C C . PRO A 1 92 ? 10.795 -0.414 -10.084 1.00 83.00 92 PRO A C 1
ATOM 718 O O . PRO A 1 92 ? 9.583 -0.426 -9.878 1.00 83.00 92 PRO A O 1
ATOM 721 N N . GLU A 1 93 ? 11.630 0.326 -9.357 1.00 83.25 93 GLU A N 1
ATOM 722 C CA . GLU A 1 93 ? 11.223 1.233 -8.283 1.00 83.25 93 GLU A CA 1
ATOM 723 C C . GLU A 1 93 ? 11.692 2.654 -8.603 1.00 83.25 93 GLU A C 1
ATOM 725 O O . GLU A 1 93 ? 12.716 2.851 -9.257 1.00 83.25 93 GLU A O 1
ATOM 730 N N . PHE A 1 94 ? 10.950 3.660 -8.134 1.00 80.19 94 PHE A N 1
ATOM 731 C CA . PHE A 1 94 ? 11.286 5.076 -8.340 1.00 80.19 94 PHE A CA 1
ATOM 732 C C . PHE A 1 94 ? 11.522 5.452 -9.819 1.00 80.19 94 PHE A C 1
ATOM 734 O O . PHE A 1 94 ? 12.373 6.296 -10.103 1.00 80.19 94 PHE A O 1
ATOM 741 N N . CYS A 1 95 ? 10.737 4.860 -10.740 1.00 78.25 95 CYS A N 1
ATOM 742 C CA . CYS A 1 95 ? 10.839 5.023 -12.203 1.00 78.25 95 CYS A CA 1
ATOM 743 C C . CYS A 1 95 ? 11.046 6.490 -12.629 1.00 78.25 95 CYS A C 1
ATOM 745 O O . CYS A 1 95 ? 11.844 6.783 -13.516 1.00 78.25 95 CYS A O 1
ATOM 747 N N . ASN A 1 96 ? 10.361 7.430 -11.967 1.00 79.75 96 ASN A N 1
ATOM 748 C CA . ASN A 1 96 ? 10.575 8.854 -12.173 1.00 79.75 96 ASN A CA 1
ATOM 749 C C . ASN A 1 96 ? 10.523 9.633 -10.851 1.00 79.75 96 ASN A C 1
ATOM 751 O O . ASN A 1 96 ? 9.483 9.722 -10.203 1.00 79.75 96 ASN A O 1
ATOM 755 N N . GLN A 1 97 ? 11.646 10.241 -10.468 1.00 80.00 97 GLN A N 1
ATOM 756 C CA . GLN A 1 97 ? 11.770 10.994 -9.214 1.00 80.00 97 GLN A CA 1
ATOM 757 C C . GLN A 1 97 ? 11.112 12.382 -9.259 1.00 80.00 97 GLN A C 1
ATOM 759 O O . GLN A 1 97 ? 10.930 13.010 -8.213 1.00 80.00 97 GLN A O 1
ATOM 764 N N . THR A 1 98 ? 10.758 12.877 -10.450 1.00 85.44 98 THR A N 1
ATOM 765 C CA . THR A 1 98 ? 10.012 14.135 -10.586 1.00 85.44 98 THR A CA 1
ATOM 766 C C . THR A 1 98 ? 8.517 13.941 -10.365 1.00 85.44 98 THR A C 1
ATOM 768 O O . THR A 1 98 ? 7.824 14.908 -10.059 1.00 85.44 98 THR A O 1
ATOM 771 N N . TRP A 1 99 ? 8.020 12.705 -10.452 1.00 81.75 99 TRP A N 1
ATOM 772 C CA . TRP A 1 99 ? 6.622 12.384 -10.194 1.00 81.75 99 TRP A CA 1
ATOM 773 C C . TRP A 1 99 ? 6.367 12.277 -8.696 1.00 81.75 99 TRP A C 1
ATOM 775 O O . TRP A 1 99 ? 6.771 11.327 -8.020 1.00 81.75 99 TRP A O 1
ATOM 785 N N . ARG A 1 100 ? 5.715 13.309 -8.168 1.00 84.69 100 ARG A N 1
ATOM 786 C CA . ARG A 1 100 ? 5.245 13.351 -6.788 1.00 84.69 100 ARG A CA 1
ATOM 787 C C . ARG A 1 100 ? 3.830 12.785 -6.726 1.00 84.69 100 ARG A C 1
ATOM 789 O O . ARG A 1 100 ? 3.102 12.797 -7.711 1.00 84.69 100 ARG A O 1
ATOM 796 N N . PHE A 1 101 ? 3.477 12.266 -5.557 1.00 85.88 101 PHE A N 1
ATOM 797 C CA . PHE A 1 101 ? 2.097 11.909 -5.273 1.00 85.88 101 PHE A CA 1
ATOM 798 C C . PHE A 1 101 ? 1.265 13.188 -5.142 1.00 85.88 101 PHE A C 1
ATOM 800 O O . PHE A 1 101 ? 1.640 14.073 -4.370 1.00 85.88 101 PHE A O 1
ATOM 807 N N . GLU A 1 102 ? 0.171 13.257 -5.894 1.00 89.56 102 GLU A N 1
ATOM 808 C CA . GLU A 1 102 ? -0.810 14.345 -5.874 1.00 89.56 102 GLU A CA 1
ATOM 809 C C . GLU A 1 102 ? -2.111 13.799 -5.256 1.00 89.56 102 GLU A C 1
ATOM 811 O O . GLU A 1 102 ? -2.812 13.017 -5.905 1.00 89.56 102 GLU A O 1
ATOM 816 N N . PRO A 1 103 ? -2.415 14.110 -3.978 1.00 87.62 103 PRO A N 1
ATOM 817 C CA . PRO A 1 103 ? -3.587 13.573 -3.279 1.00 87.62 103 PRO A CA 1
ATOM 818 C C . PRO A 1 103 ? -4.922 13.889 -3.964 1.00 87.62 103 PRO A C 1
ATOM 820 O O . PRO A 1 103 ? -5.873 13.114 -3.859 1.00 87.62 103 PRO A O 1
ATOM 823 N N . GLU A 1 104 ? -4.991 15.010 -4.677 1.00 92.50 104 GLU A N 1
ATOM 824 C CA . GLU A 1 104 ? -6.179 15.470 -5.391 1.00 92.50 104 GLU A CA 1
ATOM 825 C C . GLU A 1 104 ? -6.605 14.487 -6.495 1.00 92.50 104 GLU A C 1
ATOM 827 O O . GLU A 1 104 ? -7.796 14.304 -6.747 1.00 92.50 104 GLU A O 1
ATOM 832 N N . GLU A 1 105 ? -5.645 13.782 -7.101 1.00 91.25 105 GLU A N 1
ATOM 833 C CA . GLU A 1 105 ? -5.894 12.802 -8.166 1.00 91.25 105 GLU A CA 1
ATOM 834 C C . GLU A 1 105 ? -6.543 11.510 -7.645 1.00 91.25 105 GLU A C 1
ATOM 836 O O . GLU A 1 105 ? -7.130 10.747 -8.414 1.00 91.25 105 GLU A O 1
ATOM 841 N N . VAL A 1 106 ? -6.464 11.249 -6.335 1.00 91.44 106 VAL A N 1
ATOM 842 C CA . VAL A 1 106 ? -7.064 10.062 -5.703 1.00 91.44 106 VAL A CA 1
ATOM 843 C C . VAL A 1 106 ? -8.263 10.382 -4.818 1.00 91.44 106 VAL A C 1
ATOM 845 O O . VAL A 1 106 ? -8.875 9.455 -4.293 1.00 91.44 106 VAL A O 1
ATOM 848 N N . THR A 1 107 ? -8.650 11.654 -4.688 1.00 94.44 107 THR A N 1
ATOM 849 C CA . THR A 1 107 ? -9.828 12.066 -3.907 1.00 94.44 107 THR A CA 1
ATOM 850 C C . THR A 1 107 ? -11.101 11.288 -4.271 1.00 94.44 107 THR A C 1
ATOM 852 O O . THR A 1 107 ? -11.808 10.868 -3.356 1.00 94.44 107 THR A O 1
ATOM 8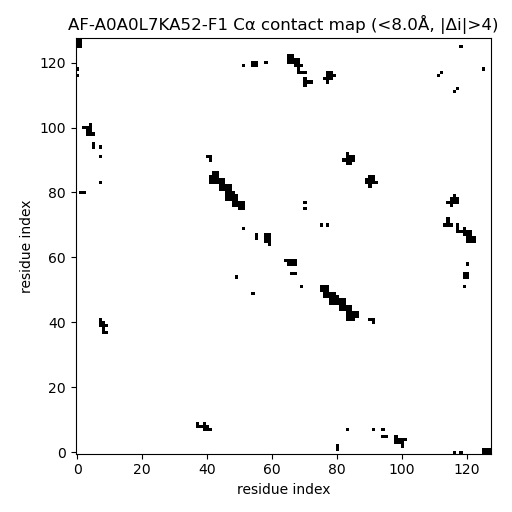55 N N . PRO A 1 108 ? -11.406 10.997 -5.556 1.00 95.94 108 PRO A N 1
ATOM 856 C CA . PRO A 1 108 ? -12.594 10.210 -5.896 1.00 95.94 108 PRO A CA 1
ATOM 857 C C . PRO A 1 108 ? -12.581 8.767 -5.373 1.00 95.94 108 PRO A C 1
ATOM 859 O O . PRO A 1 108 ? -13.629 8.135 -5.379 1.00 95.94 108 PRO A O 1
ATOM 862 N N . LEU A 1 109 ? -11.414 8.249 -4.975 1.00 94.00 109 LEU A N 1
ATOM 863 C CA . LEU A 1 109 ? -11.203 6.883 -4.487 1.00 94.00 109 LEU A CA 1
ATOM 864 C C . LEU A 1 109 ? -10.950 6.829 -2.974 1.00 94.00 109 LEU A C 1
ATOM 866 O O . LEU A 1 109 ? -10.652 5.762 -2.439 1.00 94.00 109 LEU A O 1
ATOM 870 N N . GLU A 1 110 ? -10.981 7.967 -2.280 1.00 91.19 110 GLU A N 1
ATOM 871 C CA . GLU A 1 110 ? -10.559 8.059 -0.881 1.00 91.19 110 GLU A CA 1
ATOM 872 C C . GLU A 1 110 ? -11.374 7.119 0.016 1.00 91.19 110 GLU A C 1
ATOM 874 O O . GLU A 1 110 ? -10.798 6.348 0.783 1.00 91.19 110 GLU A O 1
ATOM 879 N N . SER A 1 111 ? -12.699 7.083 -0.160 1.00 91.31 111 SER A N 1
ATOM 880 C CA . SER A 1 111 ? -13.587 6.229 0.639 1.00 91.31 111 SER A CA 1
ATOM 881 C C . SER A 1 111 ? -13.300 4.734 0.454 1.00 91.31 111 SER A C 1
ATOM 883 O O . SER A 1 111 ? -13.363 3.955 1.411 1.00 91.31 111 SER A O 1
ATOM 885 N N . GLU A 1 112 ? -12.972 4.319 -0.768 1.00 91.94 112 GLU A N 1
ATOM 886 C CA . GLU A 1 112 ? -12.588 2.952 -1.097 1.00 91.94 112 GLU A CA 1
ATOM 887 C C . GLU A 1 112 ? -11.202 2.619 -0.541 1.00 91.94 112 GLU A C 1
ATOM 889 O O . GLU A 1 112 ? -10.997 1.526 -0.008 1.00 91.94 112 GLU A O 1
ATOM 894 N N . LEU A 1 113 ? -10.252 3.553 -0.623 1.00 91.44 113 LEU A N 1
ATOM 895 C CA . LEU A 1 113 ? -8.889 3.381 -0.117 1.00 91.44 113 LEU A CA 1
ATOM 896 C C . LEU A 1 113 ? -8.858 3.289 1.414 1.00 91.44 113 LEU A C 1
ATOM 898 O O . LEU A 1 113 ? -8.136 2.453 1.955 1.00 91.44 113 LEU A O 1
ATOM 902 N N . GLU A 1 114 ? -9.685 4.059 2.120 1.00 88.38 114 GLU A N 1
ATOM 903 C CA . GLU A 1 114 ? -9.825 3.987 3.580 1.00 88.38 114 GLU A CA 1
ATOM 904 C C . GLU A 1 114 ? -10.350 2.629 4.074 1.00 88.38 114 GLU A C 1
ATOM 906 O O . GLU A 1 114 ? -10.103 2.241 5.218 1.00 88.38 114 GLU A O 1
ATOM 911 N N . GLN A 1 115 ? -11.048 1.877 3.220 1.00 88.50 115 GLN A N 1
ATOM 912 C CA . GLN A 1 115 ? -11.592 0.559 3.555 1.00 88.50 115 GLN A CA 1
ATOM 913 C C . GLN A 1 115 ? -10.719 -0.585 3.036 1.00 88.50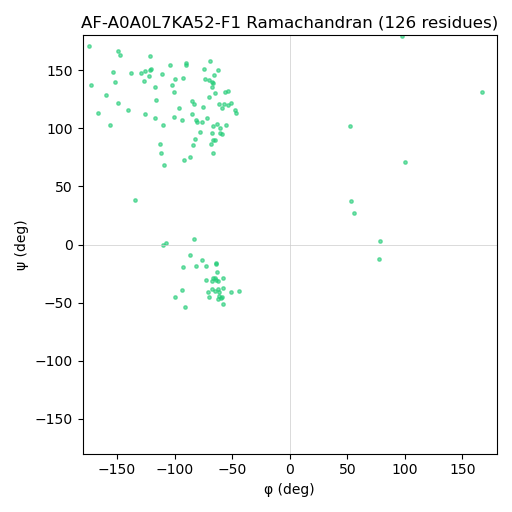 115 GLN A C 1
ATOM 915 O O . GLN A 1 115 ? -10.464 -1.545 3.760 1.00 88.50 115 GLN A O 1
ATOM 920 N N . GLY A 1 116 ? -10.277 -0.496 1.783 1.00 90.94 116 GLY A N 1
ATOM 921 C CA . GLY A 1 116 ? -9.552 -1.557 1.090 1.00 90.94 116 GLY A CA 1
ATOM 922 C C . GLY A 1 116 ? -8.033 -1.454 1.196 1.00 90.94 116 GLY A C 1
ATOM 923 O O . GLY A 1 116 ? -7.356 -2.455 0.995 1.00 90.94 116 GLY A O 1
ATOM 924 N N . TRP A 1 117 ? -7.483 -0.281 1.521 1.00 92.31 117 TRP A N 1
ATOM 925 C CA . TRP A 1 117 ? -6.038 -0.005 1.539 1.00 92.31 117 TRP A CA 1
ATOM 926 C C . TRP A 1 117 ? -5.612 0.757 2.807 1.00 92.31 117 TRP A C 1
ATOM 928 O O . TRP A 1 117 ? -4.746 1.638 2.789 1.00 92.31 117 TRP A O 1
ATOM 938 N N . ILE A 1 118 ? -6.219 0.409 3.942 1.00 89.62 118 ILE A N 1
ATOM 939 C CA . ILE A 1 118 ? -5.944 1.053 5.226 1.00 89.62 118 ILE A CA 1
ATOM 940 C C . ILE A 1 118 ? -4.528 0.747 5.729 1.00 89.62 118 ILE A C 1
ATOM 942 O O . ILE A 1 118 ? -4.046 -0.392 5.667 1.00 89.62 118 ILE A O 1
ATOM 946 N N . ASN A 1 119 ? -3.872 1.760 6.300 1.00 89.94 119 ASN A N 1
ATOM 947 C CA . ASN A 1 119 ? -2.641 1.559 7.053 1.00 89.94 119 ASN A CA 1
ATOM 948 C C . ASN A 1 119 ? -2.953 0.965 8.433 1.00 89.94 119 ASN A C 1
ATOM 950 O O . ASN A 1 119 ? -3.397 1.666 9.338 1.00 89.94 119 ASN A O 1
ATOM 954 N N . VAL A 1 120 ? -2.678 -0.327 8.602 1.00 91.88 120 VAL A N 1
ATOM 955 C CA . VAL A 1 120 ? -2.920 -1.041 9.864 1.00 91.88 120 VAL A CA 1
ATOM 956 C C . VAL A 1 120 ? -2.051 -0.505 11.007 1.00 91.88 120 VAL A C 1
ATOM 958 O O . VAL A 1 120 ? -2.464 -0.560 12.163 1.00 91.88 120 VAL A O 1
ATOM 961 N N . GLN A 1 121 ? -0.864 0.031 10.707 1.00 92.12 121 GLN A N 1
ATOM 962 C CA . GLN A 1 121 ? 0.059 0.603 11.690 1.00 92.12 121 GLN A CA 1
ATOM 963 C C . GLN A 1 121 ? -0.341 2.052 11.983 1.00 92.12 121 GLN A C 1
ATOM 965 O O . GLN A 1 121 ? 0.135 2.990 11.345 1.00 92.12 121 GLN A O 1
ATOM 970 N N . ASN A 1 122 ? -1.265 2.241 12.924 1.00 88.12 122 ASN A N 1
ATOM 971 C CA . ASN A 1 122 ? -1.811 3.562 13.212 1.00 88.12 122 ASN A CA 1
ATOM 972 C C . ASN A 1 122 ? -0.742 4.492 13.807 1.00 88.12 122 ASN A C 1
ATOM 974 O O . ASN A 1 122 ? 0.047 4.083 14.660 1.00 88.12 122 ASN A O 1
ATOM 978 N N . GLY A 1 123 ? -0.739 5.750 13.365 1.00 78.06 123 GLY A N 1
ATOM 979 C CA . GLY A 1 123 ? 0.226 6.770 13.786 1.00 78.06 123 GLY A CA 1
ATOM 980 C C . GLY A 1 123 ? 1.610 6.672 13.134 1.00 78.06 123 GLY A C 1
ATOM 981 O O . GLY A 1 123 ? 2.366 7.636 13.215 1.00 78.06 123 GLY A O 1
ATOM 982 N N . GLU A 1 124 ? 1.930 5.571 12.448 1.00 77.94 124 GLU A N 1
ATOM 983 C CA . GLU A 1 124 ? 3.144 5.468 11.638 1.00 77.94 124 GLU A CA 1
ATOM 984 C C . GLU A 1 124 ? 2.869 6.065 10.250 1.00 77.94 124 GLU A C 1
ATOM 986 O O . GLU A 1 124 ? 1.945 5.612 9.556 1.00 77.94 124 GLU A O 1
ATOM 991 N N . PRO A 1 125 ? 3.645 7.072 9.803 1.00 67.69 125 PRO A N 1
ATOM 992 C CA . PRO A 1 125 ? 3.589 7.516 8.425 1.00 67.69 125 PRO A CA 1
ATOM 993 C C . PRO A 1 125 ? 3.877 6.323 7.529 1.00 67.69 125 PRO A C 1
ATOM 995 O O . PRO A 1 125 ? 4.848 5.593 7.717 1.00 67.69 125 PRO A O 1
ATOM 998 N N . SER A 1 126 ? 3.035 6.125 6.524 1.00 59.91 126 SER A N 1
ATOM 999 C CA . SER A 1 126 ? 3.329 5.129 5.508 1.00 59.91 126 SER A CA 1
ATOM 1000 C C . SER A 1 126 ? 4.713 5.392 4.929 1.00 59.91 126 SER A C 1
ATOM 1002 O O . SER A 1 126 ? 4.945 6.482 4.417 1.00 59.91 126 SER A O 1
ATOM 1004 N N . LYS A 1 127 ? 5.628 4.424 5.048 1.00 50.78 127 LYS A N 1
ATOM 1005 C CA . LYS A 1 127 ? 6.996 4.573 4.543 1.00 50.78 127 LYS A CA 1
ATOM 1006 C C . LYS A 1 127 ? 6.914 4.836 3.046 1.00 50.78 127 LYS A C 1
ATOM 1008 O O . LYS A 1 127 ? 6.335 4.016 2.348 1.00 50.78 127 LYS A O 1
ATOM 1013 N N . VAL A 1 128 ? 7.387 6.005 2.614 1.00 41.69 128 VAL A N 1
ATOM 1014 C CA . VAL A 1 128 ? 7.334 6.498 1.229 1.00 41.69 128 VAL A CA 1
ATOM 1015 C C . VAL A 1 128 ? 8.573 6.051 0.491 1.00 41.69 128 VAL A C 1
ATOM 1017 O O . VAL A 1 128 ? 9.685 6.357 0.962 1.00 41.69 128 VAL A O 1
#

Sequence (128 aa):
MIMRSGRCPPLDLQASPNYPLSIVSKLSNCFSLKYTEAAQDWDYLVFSQCWPATVCKIWMESNSSNTCAFPQIKDAWSIHGIWPSLEGSSGPEFCNQTWRFEPEEVTPLESELEQGWINVQNGEPSKV

Nearest PDB structures (foldseek):
  1vd1-assembly1_A  TM=7.917E-01  e=4.932E-04  Nicotiana glutinosa
  1iyb-assembly1_B  TM=7.577E-01  e=9.948E-04  Nicotiana glutinosa
  1dix-assembly1_A  TM=8.060E-01  e=2.942E-03  Solanum lycopersicum

Solvent-accessible surface area (backbone atoms only — not comparable to full-atom values): 8390 Å² total; per-residue (Å²): 101,68,66,69,57,67,86,71,41,74,87,80,87,77,80,88,76,92,70,80,97,75,85,89,78,87,76,99,66,87,76,74,75,74,78,69,75,65,72,61,66,46,75,47,75,46,80,42,68,41,56,47,70,62,54,34,51,57,49,36,72,75,37,86,86,50,50,65,45,76,45,87,60,78,98,52,66,24,45,68,45,76,39,49,19,35,90,96,50,83,26,66,71,77,86,52,84,86,54,62,65,59,70,77,83,45,54,93,45,43,75,56,38,59,46,43,43,43,63,31,58,39,94,56,78,53,78,116

Organism: Operophtera brumata (NCBI:txid104452)

Foldseek 3Di:
DPPQPDDLDDPPPDDDDDDDPDDPDDDDDPPPPPPPPNPNPADDKDWDWAFLVVVQVVLCVVDVVWAFDAAPDPRDIATPDIFGQHVPGGDDDCPDVVRGDDVVVCVVCVVVCCHRHNDGGPPDDDDD

Radius of gyration: 21.41 Å; Cα contacts (8 Å, |Δi|>4): 143; chains: 1; bounding box: 30×29×75 Å

pLDDT: mean 75.22, std 20.43, range [34.94, 96.38]

Mean predicted aligned error: 12.78 Å